Protein AF-A0A519S0T0-F1 (afdb_monomer)

Mean predicted aligned error: 5.11 Å

Sequence (36 aa):
MPKVKTKSGAKK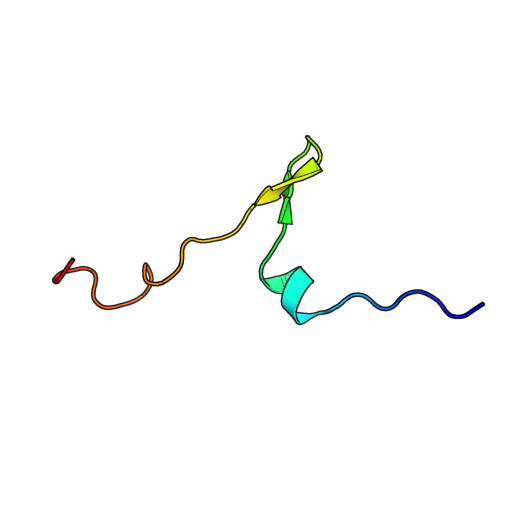RFKLTGTGKVKRKHAFKSHILTKK

Structure (mmCIF, N/CA/C/O backbone):
data_AF-A0A519S0T0-F1
#
_entry.id   AF-A0A519S0T0-F1
#
loop_
_atom_site.group_PDB
_atom_site.id
_atom_site.type_symbol
_atom_site.label_atom_id
_atom_site.label_alt_id
_atom_site.label_comp_id
_atom_site.label_asym_id
_atom_site.label_entity_id
_atom_site.label_seq_id
_atom_site.pdbx_PDB_ins_code
_atom_site.Cartn_x
_atom_site.Cartn_y
_atom_site.Cartn_z
_atom_site.occupancy
_atom_site.B_iso_or_equiv
_atom_site.auth_seq_id
_atom_site.auth_comp_id
_atom_site.auth_asym_id
_atom_site.auth_atom_id
_atom_site.pdbx_PDB_model_num
ATOM 1 N N . MET A 1 1 ? -17.324 -13.083 23.078 1.00 84.62 1 MET A N 1
ATOM 2 C CA . MET A 1 1 ? -17.190 -12.635 21.673 1.00 84.62 1 MET A CA 1
ATOM 3 C C . MET A 1 1 ? -15.716 -12.639 21.274 1.00 84.62 1 MET A C 1
ATOM 5 O O . MET A 1 1 ? -14.927 -11.996 21.959 1.00 84.62 1 MET A O 1
ATOM 9 N N . PRO A 1 2 ? -15.307 -13.387 20.238 1.00 91.31 2 PRO A N 1
ATOM 10 C CA . PRO A 1 2 ? -13.908 -13.434 19.821 1.00 91.31 2 PRO A CA 1
ATOM 11 C C . PRO A 1 2 ? -13.479 -12.118 19.151 1.00 91.31 2 PRO A C 1
ATOM 13 O O . PRO A 1 2 ? -14.221 -11.530 18.368 1.00 91.31 2 PRO A O 1
ATOM 16 N N . LYS A 1 3 ? -12.259 -11.651 19.445 1.00 92.56 3 LYS A N 1
ATOM 17 C CA . LYS A 1 3 ? -11.701 -10.426 18.850 1.00 92.56 3 LYS A CA 1
ATOM 18 C C . LYS A 1 3 ? -11.392 -10.656 17.369 1.00 92.56 3 LYS A C 1
ATOM 20 O O . LYS A 1 3 ? -10.684 -11.607 17.029 1.00 92.56 3 LYS A O 1
ATOM 25 N N . VAL A 1 4 ? -11.862 -9.758 16.503 1.00 92.94 4 VAL A N 1
ATOM 26 C CA . VAL A 1 4 ? -11.593 -9.821 15.058 1.00 92.94 4 VAL A CA 1
ATOM 27 C C . VAL A 1 4 ? -10.082 -9.799 14.812 1.00 92.94 4 VAL A C 1
ATOM 29 O O . VAL A 1 4 ? -9.372 -8.886 15.243 1.00 92.94 4 VAL A O 1
ATOM 32 N N . LYS A 1 5 ? -9.568 -10.828 14.131 1.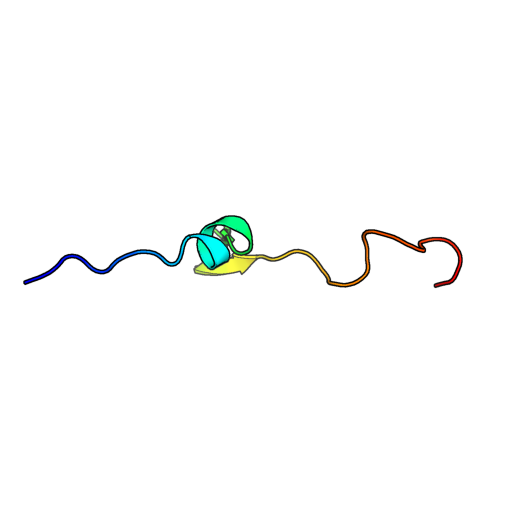00 91.50 5 LYS A N 1
ATOM 33 C CA . LYS A 1 5 ? -8.142 -10.944 13.811 1.00 91.50 5 LYS A CA 1
ATOM 34 C C . LYS A 1 5 ? -7.817 -10.130 12.566 1.00 91.50 5 LYS A C 1
ATOM 36 O O . LYS A 1 5 ? -8.475 -10.242 11.535 1.00 91.50 5 LYS A O 1
ATOM 41 N N . THR A 1 6 ? -6.750 -9.341 12.644 1.00 92.81 6 THR A N 1
ATOM 42 C CA . THR A 1 6 ? -6.264 -8.592 11.484 1.00 92.81 6 THR A CA 1
ATOM 43 C C . THR A 1 6 ? -5.573 -9.530 10.499 1.00 92.81 6 THR A C 1
ATOM 45 O O . THR A 1 6 ? -4.794 -10.406 10.877 1.00 92.81 6 THR A O 1
ATOM 48 N N . LYS A 1 7 ? -5.834 -9.342 9.203 1.00 95.56 7 LYS A N 1
ATOM 49 C CA . LYS A 1 7 ? -5.107 -10.055 8.150 1.00 95.56 7 LYS A CA 1
ATOM 50 C C . LYS A 1 7 ? -3.713 -9.440 8.014 1.00 95.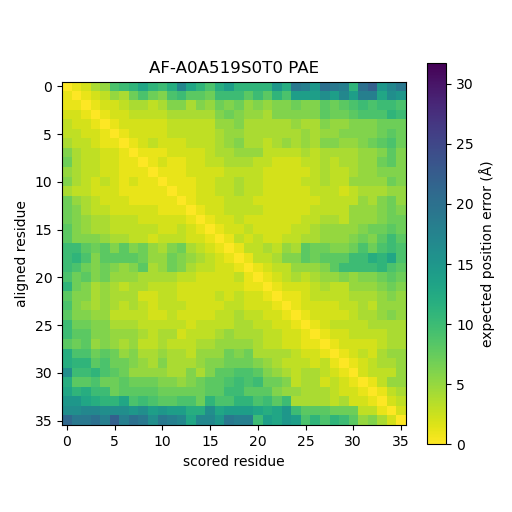56 7 LYS A C 1
ATOM 52 O O . LYS A 1 7 ? -3.544 -8.355 7.455 1.00 95.56 7 LYS A O 1
ATOM 57 N N . SER A 1 8 ? -2.704 -10.142 8.522 1.00 93.38 8 SER A N 1
ATOM 58 C CA . SER A 1 8 ? -1.312 -9.672 8.564 1.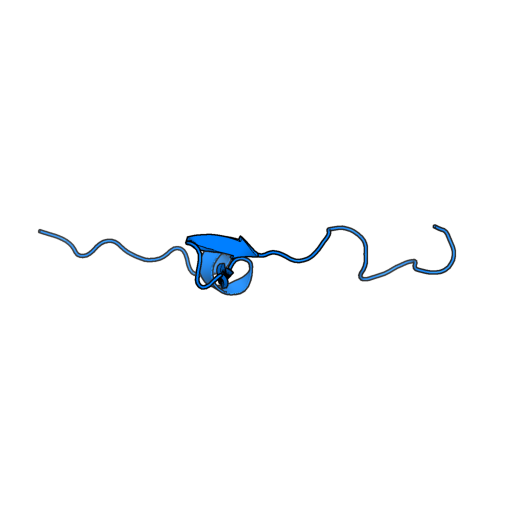00 93.38 8 SER A CA 1
ATOM 59 C C . SER A 1 8 ? -0.758 -9.315 7.177 1.00 93.38 8 SER A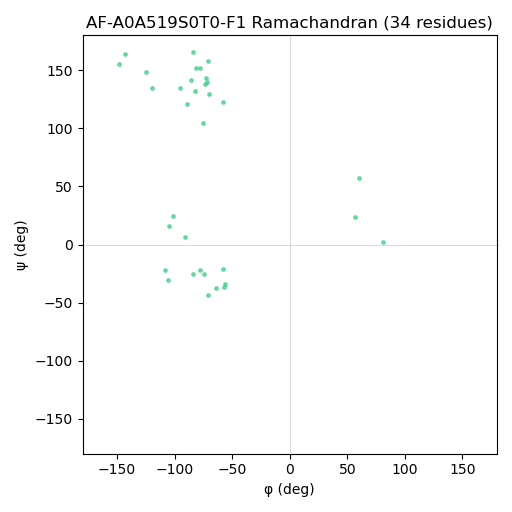 C 1
ATOM 61 O O . SER A 1 8 ? -0.055 -8.316 7.033 1.00 93.38 8 SER A O 1
ATOM 63 N N . GLY A 1 9 ? -1.129 -10.065 6.135 1.00 93.62 9 GLY A N 1
ATOM 64 C CA . GLY A 1 9 ? -0.745 -9.773 4.750 1.00 93.62 9 GLY A CA 1
ATOM 65 C C . GLY A 1 9 ? -1.316 -8.455 4.218 1.00 93.62 9 GLY A C 1
ATO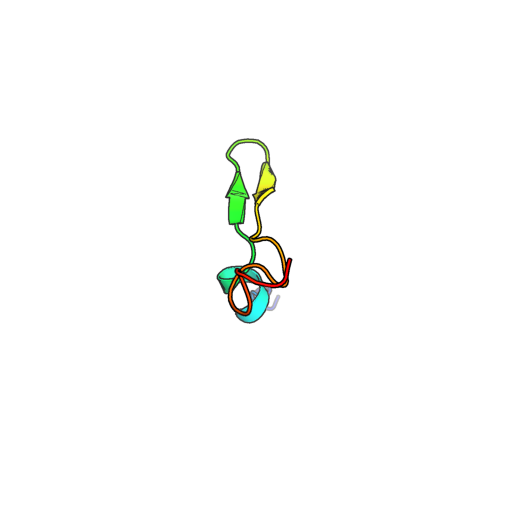M 66 O O . GLY A 1 9 ? -0.616 -7.725 3.519 1.00 93.62 9 GLY A O 1
ATOM 67 N N . ALA A 1 10 ? -2.553 -8.111 4.588 1.00 92.94 10 ALA A N 1
ATOM 68 C CA . ALA A 1 10 ? -3.171 -6.845 4.200 1.00 92.94 10 ALA A CA 1
ATOM 69 C C . ALA A 1 10 ? -2.523 -5.669 4.943 1.00 92.94 10 ALA A C 1
ATOM 71 O O . ALA A 1 10 ? -2.141 -4.687 4.311 1.00 92.94 10 ALA A O 1
ATOM 72 N N . LYS A 1 11 ? -2.279 -5.818 6.253 1.00 92.44 11 LYS A N 1
ATOM 73 C CA . LYS A 1 11 ? -1.595 -4.809 7.085 1.00 92.44 11 LYS A CA 1
ATOM 74 C C . LYS A 1 11 ? -0.209 -4.424 6.543 1.00 92.44 11 LYS A C 1
ATOM 76 O O . LYS A 1 11 ? 0.199 -3.274 6.660 1.00 92.44 11 LYS A O 1
ATOM 81 N N . LYS A 1 12 ? 0.519 -5.371 5.941 1.00 94.00 12 LYS A N 1
ATOM 82 C CA . LYS A 1 12 ? 1.843 -5.124 5.337 1.00 94.00 12 LYS A CA 1
ATOM 83 C C . LYS A 1 12 ? 1.773 -4.366 4.002 1.00 94.00 12 LYS A C 1
ATOM 85 O O . LYS A 1 12 ? 2.747 -3.724 3.622 1.00 94.00 12 LYS A O 1
ATOM 90 N N . ARG A 1 13 ? 0.654 -4.462 3.274 1.00 93.25 13 ARG A N 1
ATOM 91 C CA . ARG A 1 13 ? 0.514 -3.976 1.886 1.00 93.25 13 ARG A CA 1
ATOM 92 C C . ARG A 1 13 ? -0.306 -2.692 1.762 1.00 93.25 13 ARG A C 1
ATOM 94 O O . ARG A 1 13 ? -0.037 -1.894 0.866 1.00 93.25 13 ARG A O 1
ATOM 101 N N . PHE A 1 14 ? -1.275 -2.495 2.651 1.00 93.44 14 PHE A N 1
ATOM 102 C CA . PHE A 1 14 ? -2.244 -1.406 2.601 1.00 93.44 14 PHE A CA 1
ATOM 103 C C . PHE A 1 14 ? -2.138 -0.532 3.850 1.00 93.44 14 PHE A C 1
ATOM 105 O O . PHE A 1 14 ? -2.056 -1.043 4.968 1.00 93.44 14 PHE A O 1
ATOM 112 N N . LYS A 1 15 ? -2.150 0.789 3.659 1.00 92.81 15 LYS A N 1
ATOM 113 C CA . LYS A 1 15 ? -2.218 1.778 4.746 1.00 92.81 15 LYS A CA 1
ATOM 114 C C . LYS A 1 15 ? -3.395 2.714 4.516 1.00 92.81 15 LYS A C 1
ATOM 116 O O . LYS A 1 15 ? -3.714 3.008 3.369 1.00 92.81 15 LYS A O 1
ATOM 121 N N . LEU A 1 16 ? -4.006 3.198 5.589 1.00 93.12 16 LEU A N 1
ATOM 122 C CA . LEU A 1 16 ? -5.039 4.228 5.508 1.00 93.12 16 LEU A CA 1
ATOM 123 C C . LEU A 1 16 ? -4.388 5.614 5.481 1.00 93.12 16 LEU A C 1
ATOM 125 O O . LEU A 1 16 ? -3.368 5.842 6.134 1.00 93.12 16 LEU A O 1
ATOM 129 N N . THR A 1 17 ? -4.948 6.522 4.691 1.00 92.81 17 THR A N 1
ATOM 130 C CA . THR A 1 17 ? -4.638 7.954 4.739 1.00 92.81 17 THR A CA 1
ATOM 131 C C . THR A 1 17 ? -5.470 8.622 5.834 1.00 92.81 17 THR A C 1
ATOM 133 O O . THR A 1 17 ? -6.458 8.051 6.291 1.00 92.81 17 THR A O 1
ATOM 136 N N . GLY A 1 18 ? -5.120 9.851 6.231 1.00 89.69 18 GLY A N 1
ATOM 137 C CA . GLY A 1 18 ? -5.891 10.607 7.235 1.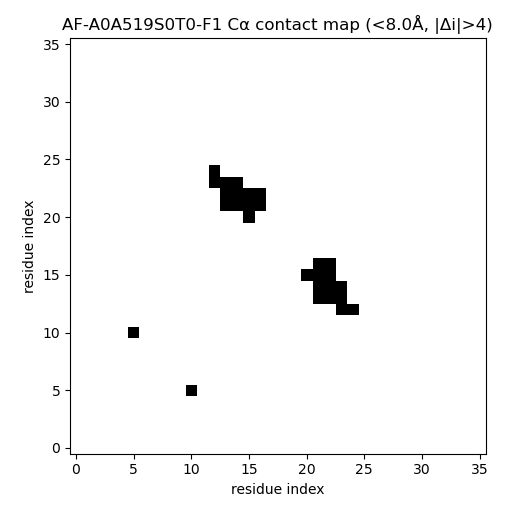00 89.69 18 GLY A CA 1
ATOM 138 C C . GLY A 1 18 ? -7.361 10.840 6.853 1.00 89.69 18 GLY A C 1
ATOM 139 O O . GLY A 1 18 ? -8.202 11.021 7.717 1.00 89.69 18 GLY A O 1
ATOM 140 N N . THR A 1 19 ? -7.684 10.751 5.561 1.00 92.25 19 THR A N 1
ATOM 141 C CA . THR A 1 19 ? -9.046 10.841 5.007 1.00 92.25 19 THR A CA 1
ATOM 142 C C . THR A 1 19 ? -9.759 9.489 4.875 1.00 92.25 19 THR A C 1
ATOM 144 O O . THR A 1 19 ? -10.818 9.413 4.261 1.00 92.25 19 THR A O 1
ATOM 147 N N . GLY A 1 20 ? -9.175 8.397 5.381 1.00 89.81 20 GLY A N 1
ATOM 148 C CA . GLY A 1 20 ? -9.763 7.052 5.334 1.00 89.81 20 GLY A CA 1
ATOM 149 C C . GLY A 1 20 ? -9.587 6.302 4.008 1.00 89.81 20 GLY A C 1
ATOM 150 O O . GLY A 1 20 ? -10.040 5.166 3.881 1.00 89.81 20 GLY A O 1
ATOM 151 N N . LYS A 1 21 ? -8.895 6.882 3.017 1.00 92.94 21 LYS A N 1
ATOM 152 C CA . LYS A 1 21 ? -8.609 6.206 1.740 1.00 92.94 21 LYS A CA 1
ATOM 153 C C . LYS A 1 21 ? -7.467 5.200 1.893 1.00 92.94 21 LYS A C 1
ATOM 155 O O . LYS A 1 21 ? -6.566 5.366 2.713 1.00 92.94 21 LYS A O 1
ATOM 160 N N . VAL A 1 22 ? -7.464 4.158 1.063 1.00 93.31 22 VAL A N 1
ATOM 161 C CA . VAL A 1 22 ? -6.418 3.126 1.078 1.00 93.31 22 VAL A CA 1
ATOM 162 C C . VAL A 1 22 ? -5.265 3.508 0.148 1.00 93.31 22 VAL A C 1
ATOM 164 O O . VAL A 1 22 ? -5.433 3.641 -1.062 1.00 93.31 22 VAL A O 1
ATOM 167 N N . LYS A 1 23 ? -4.060 3.614 0.707 1.00 93.19 23 LYS A N 1
ATOM 168 C CA . LYS A 1 23 ? -2.795 3.775 -0.014 1.00 93.19 23 LYS A CA 1
ATOM 169 C C . LYS A 1 23 ? -2.119 2.416 -0.223 1.00 93.19 23 LYS A C 1
ATOM 171 O O . LYS A 1 23 ? -1.986 1.627 0.716 1.00 93.19 23 LYS A O 1
ATOM 176 N N . AR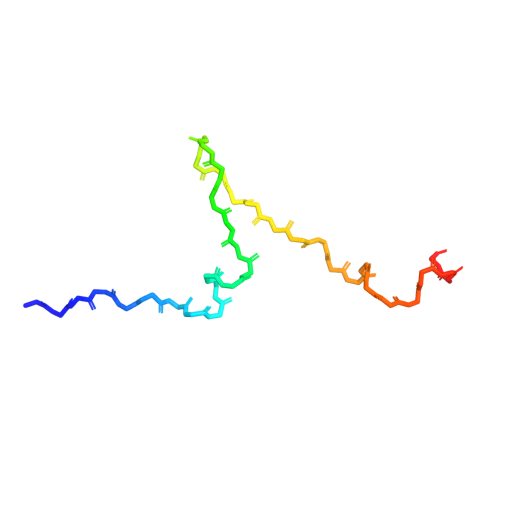G A 1 24 ? -1.628 2.175 -1.446 1.00 94.19 24 ARG A N 1
ATOM 177 C CA . ARG A 1 24 ? -0.851 0.984 -1.843 1.00 94.19 24 ARG A CA 1
ATOM 178 C C . ARG A 1 24 ? 0.256 1.333 -2.839 1.00 94.19 24 ARG A C 1
ATOM 180 O O . ARG A 1 24 ? 0.221 2.394 -3.454 1.00 94.19 24 ARG A O 1
ATOM 187 N N . LYS A 1 25 ? 1.216 0.423 -3.023 1.00 93.06 25 LYS A N 1
ATOM 188 C CA . LYS A 1 25 ? 2.217 0.512 -4.101 1.00 93.06 25 LYS A CA 1
ATOM 189 C C . LYS A 1 25 ? 1.635 -0.010 -5.427 1.00 93.06 25 LYS A C 1
ATOM 191 O O . LYS A 1 25 ? 0.746 -0.866 -5.425 1.00 93.06 25 LYS A O 1
ATOM 196 N N . HIS A 1 26 ? 2.137 0.505 -6.549 1.00 91.19 26 HIS A N 1
ATOM 197 C CA . HIS A 1 26 ? 1.804 -0.008 -7.882 1.00 91.19 26 HIS A CA 1
ATOM 198 C C . HIS A 1 26 ? 2.487 -1.356 -8.130 1.00 91.19 26 HIS A C 1
ATOM 200 O O . HIS A 1 26 ? 3.615 -1.575 -7.686 1.00 91.19 26 HIS A O 1
ATOM 206 N N . ALA A 1 27 ? 1.790 -2.249 -8.833 1.00 91.25 27 ALA A N 1
ATOM 207 C CA . ALA A 1 27 ? 2.340 -3.536 -9.240 1.00 91.25 27 ALA A CA 1
ATOM 208 C C . ALA A 1 27 ? 3.394 -3.349 -10.345 1.00 91.25 27 ALA A C 1
ATOM 210 O O . ALA A 1 27 ? 3.403 -2.324 -11.026 1.00 91.25 27 ALA A O 1
ATOM 211 N N . PHE A 1 28 ? 4.289 -4.331 -10.491 1.00 89.75 28 PHE A N 1
ATOM 212 C CA . PHE A 1 28 ? 5.276 -4.411 -11.581 1.00 89.75 28 PHE A CA 1
ATOM 213 C C . PHE A 1 28 ? 6.223 -3.202 -11.717 1.00 89.75 28 PHE A C 1
ATOM 215 O O . PHE A 1 28 ? 6.789 -2.957 -12.774 1.00 89.75 28 PHE A O 1
ATOM 222 N N . LYS A 1 29 ? 6.435 -2.440 -10.635 1.00 89.56 29 LYS A N 1
ATOM 223 C CA . LYS A 1 29 ? 7.374 -1.300 -10.594 1.00 89.56 29 LYS A CA 1
ATOM 224 C C . LYS A 1 29 ? 8.669 -1.618 -9.828 1.00 89.56 29 LYS A C 1
ATOM 226 O O . LYS A 1 29 ? 9.381 -0.709 -9.423 1.00 89.56 29 LYS A O 1
ATOM 231 N N . SER A 1 30 ? 8.951 -2.897 -9.580 1.00 90.06 30 SER A N 1
ATOM 232 C CA . SER A 1 30 ? 10.089 -3.333 -8.753 1.00 90.06 30 SER A CA 1
ATOM 233 C C . SER A 1 30 ? 11.225 -3.986 -9.539 1.00 90.06 30 SER A C 1
ATOM 235 O O . SER A 1 30 ? 12.342 -4.009 -9.042 1.00 90.06 30 SER A O 1
ATOM 237 N N . HIS A 1 31 ? 10.969 -4.507 -10.738 1.00 89.50 31 HIS A N 1
ATOM 238 C CA . HIS A 1 31 ? 11.972 -5.174 -11.566 1.00 89.50 31 HIS A CA 1
ATOM 239 C C . HIS A 1 31 ? 11.649 -4.946 -13.049 1.00 89.50 31 HIS A C 1
ATOM 241 O O . HIS A 1 31 ? 10.489 -4.701 -13.374 1.00 89.50 31 HIS A O 1
ATOM 247 N N . ILE A 1 32 ? 12.664 -5.016 -13.921 1.00 89.25 32 ILE A N 1
ATOM 248 C CA . ILE A 1 32 ? 12.557 -4.706 -15.361 1.00 89.25 32 ILE A CA 1
ATOM 249 C C . ILE A 1 32 ? 12.098 -3.253 -15.597 1.00 89.25 32 ILE A C 1
ATOM 251 O O . ILE A 1 32 ? 11.079 -2.983 -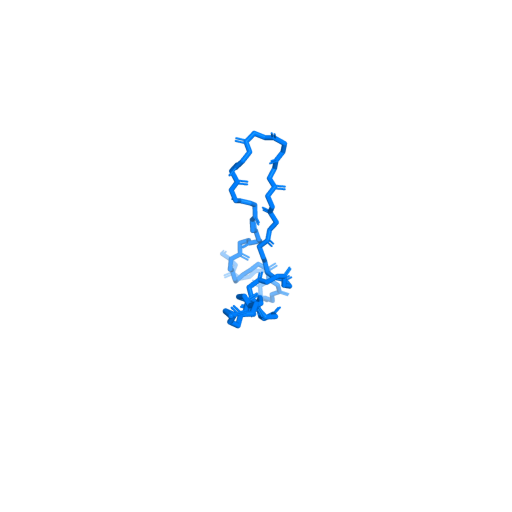16.221 1.00 89.25 32 ILE A O 1
ATOM 255 N N . LEU A 1 33 ? 12.850 -2.287 -15.061 1.00 88.06 33 LEU A N 1
ATOM 256 C CA . LEU A 1 33 ? 12.515 -0.861 -15.199 1.00 88.06 33 LEU A CA 1
ATOM 257 C C . LEU A 1 33 ? 12.889 -0.276 -16.566 1.00 88.06 33 LEU A C 1
ATOM 259 O O . LEU A 1 33 ? 12.333 0.745 -16.954 1.00 88.06 33 LEU A O 1
ATOM 263 N N . THR A 1 34 ? 13.827 -0.914 -17.267 1.00 89.25 34 THR A N 1
ATOM 264 C CA . THR A 1 34 ? 14.383 -0.453 -18.545 1.00 89.25 34 THR A CA 1
ATOM 265 C C . THR A 1 34 ? 13.544 -0.851 -19.754 1.00 89.25 34 THR A C 1
ATOM 267 O O . THR A 1 34 ? 13.617 -0.185 -20.775 1.00 89.25 34 THR A O 1
ATOM 270 N N . LYS A 1 35 ? 12.756 -1.928 -19.649 1.00 78.38 35 LYS A N 1
ATOM 271 C CA . LYS A 1 35 ? 11.976 -2.510 -20.759 1.00 78.38 35 LYS A CA 1
ATOM 272 C C . LYS A 1 35 ? 10.494 -2.127 -20.700 1.00 78.38 35 LYS A C 1
ATOM 274 O O . LYS A 1 35 ? 9.644 -2.912 -21.107 1.00 78.38 35 LYS A O 1
ATOM 279 N N . LYS A 1 36 ? 10.200 -1.002 -20.054 1.00 61.56 36 LYS A N 1
ATOM 280 C CA . LYS A 1 36 ? 8.835 -0.509 -19.907 1.00 61.56 36 LYS A CA 1
ATOM 281 C C . LYS A 1 36 ? 8.268 -0.015 -21.222 1.00 61.56 36 LYS A C 1
ATOM 283 O O . LYS A 1 36 ? 9.048 0.593 -21.982 1.00 61.56 36 LYS A O 1
#

Foldseek 3Di:
DDDDDDDPVCVVAWDADPVRDIDGDDPPCPDPVPVD

Radius of gyration: 15.17 Å; Cα contacts (8 Å, |Δi|>4): 14; chains: 1; bounding box: 32×24×42 Å

Nearest PDB structures (foldseek):
  8s1u-assembly1_3  TM=8.993E-01  e=4.484E-02  Bacillus subtilis subsp. subtilis str. 168
  6tnn-assembly1_s  TM=8.798E-01  e=5.169E-02  Bacillus subtilis subsp. subtilis str. 168
  6wrs-assembly1_Q  TM=8.426E-01  e=9.131E-02  Staphylococcus aureus
  7par-assembly1_1  TM=7.876E-01  e=5.550E-02  Mycoplasmoides pneumoniae M129
  8y37-assembly1_3  TM=8.560E-01  e=1.303E-01  Staphylococcus aureus

pLDDT: mean 90.54, std 5.76, range [61.56, 95.56]

Secondary structure (DSSP, 8-state):
-PPPPP-HHHHHH-EE-TTSPEE-PPTT-SS--S--

Solvent-accessible surface area (backbone atoms only — not comparable to full-atom values): 2659 Å² total; per-residue (Å²): 134,86,79,86,78,78,59,65,72,52,64,77,56,46,45,73,45,101,85,70,47,81,45,67,79,75,80,84,76,84,62,73,80,86,80,109